Protein AF-A0A2N5TRB7-F1 (afdb_monomer_lite)

Structure (mmCIF, N/CA/C/O backbone):
data_AF-A0A2N5TRB7-F1
#
_entry.id   AF-A0A2N5TRB7-F1
#
loop_
_atom_site.group_PDB
_atom_site.id
_atom_site.type_symbol
_atom_site.label_atom_id
_atom_site.label_alt_id
_atom_site.label_comp_id
_atom_site.label_asym_id
_atom_site.label_entity_id
_atom_site.label_seq_id
_atom_site.pdbx_PDB_ins_code
_atom_site.Cartn_x
_atom_site.Cartn_y
_atom_site.Cartn_z
_atom_site.occupancy
_atom_site.B_iso_or_equiv
_atom_site.auth_seq_id
_atom_site.auth_comp_id
_atom_site.auth_asym_id
_atom_site.auth_atom_id
_atom_site.pdbx_PDB_model_num
ATOM 1 N N . MET A 1 1 ? 2.521 -4.610 -19.467 1.00 43.41 1 MET A N 1
ATOM 2 C CA . MET A 1 1 ? 3.123 -4.171 -18.182 1.00 43.41 1 MET A CA 1
ATOM 3 C C . MET A 1 1 ? 3.204 -2.639 -18.032 1.00 43.41 1 MET A C 1
ATOM 5 O O . MET A 1 1 ? 4.022 -2.160 -17.263 1.00 43.41 1 MET A O 1
ATOM 9 N N . GLY A 1 2 ? 2.377 -1.845 -18.731 1.00 50.47 2 GLY A N 1
ATOM 10 C CA . GLY A 1 2 ? 2.587 -0.385 -18.857 1.00 50.47 2 GLY A CA 1
ATOM 11 C C . GLY A 1 2 ? 1.634 0.517 -18.063 1.00 50.47 2 GLY A C 1
ATOM 12 O O . GLY A 1 2 ? 1.579 1.713 -18.307 1.00 50.47 2 GLY A O 1
ATOM 13 N N . CYS A 1 3 ? 0.833 -0.044 -17.167 1.00 61.22 3 CYS A N 1
ATOM 14 C CA . CYS A 1 3 ? -0.303 0.634 -16.542 1.00 61.22 3 CYS A CA 1
ATOM 15 C C . CYS A 1 3 ? 0.040 1.326 -15.213 1.00 61.22 3 CYS A C 1
ATOM 17 O O . CYS A 1 3 ? -0.405 2.445 -14.967 1.00 61.22 3 CYS A O 1
ATOM 19 N N . GLN A 1 4 ? 0.839 0.692 -14.352 1.00 71.25 4 GLN A N 1
ATOM 20 C CA . GLN A 1 4 ? 1.301 1.291 -13.104 1.00 71.25 4 GLN A CA 1
ATOM 21 C C . GLN A 1 4 ? 2.491 2.218 -13.396 1.00 71.25 4 GLN A C 1
ATOM 23 O O . GLN A 1 4 ? 3.416 1.836 -14.111 1.00 71.25 4 GLN A O 1
ATOM 28 N N . LYS A 1 5 ? 2.498 3.428 -12.826 1.00 83.56 5 LYS A N 1
ATOM 29 C CA . LYS A 1 5 ? 3.556 4.430 -13.037 1.00 83.56 5 LYS A CA 1
ATOM 30 C C . LYS A 1 5 ? 4.842 4.065 -12.275 1.00 83.56 5 LYS A C 1
ATOM 32 O O . LYS A 1 5 ? 5.150 4.669 -11.251 1.00 83.56 5 LYS A O 1
ATOM 37 N N . VAL A 1 6 ? 5.572 3.064 -12.765 1.00 90.12 6 VAL A N 1
ATOM 38 C CA . VAL A 1 6 ? 6.869 2.608 -12.237 1.00 90.12 6 VAL A CA 1
ATOM 39 C C . VAL A 1 6 ? 7.938 2.659 -13.326 1.00 90.12 6 VAL A C 1
ATOM 41 O O . VAL A 1 6 ? 7.636 2.507 -14.508 1.00 90.12 6 VAL A O 1
ATOM 44 N N . ASN A 1 7 ? 9.194 2.886 -12.942 1.00 93.81 7 ASN A N 1
ATOM 45 C CA . ASN A 1 7 ? 10.318 2.780 -13.874 1.00 93.81 7 ASN A CA 1
ATOM 46 C C . ASN A 1 7 ? 10.763 1.319 -14.050 1.00 93.81 7 ASN A C 1
ATOM 48 O O . ASN A 1 7 ? 10.315 0.417 -13.343 1.00 93.81 7 ASN A O 1
ATOM 52 N N . GLU A 1 8 ? 11.663 1.078 -14.997 1.00 94.56 8 GLU A N 1
ATOM 53 C CA . GLU A 1 8 ? 12.113 -0.269 -15.349 1.00 94.56 8 GLU A CA 1
ATOM 54 C C . GLU A 1 8 ? 12.753 -1.042 -14.163 1.00 94.56 8 GLU A C 1
ATOM 56 O O . GLU A 1 8 ? 12.335 -2.179 -13.923 1.00 94.56 8 GLU A O 1
ATOM 61 N N . PRO A 1 9 ? 13.682 -0.478 -13.353 1.00 95.31 9 PRO A N 1
ATOM 62 C CA . PRO A 1 9 ? 14.179 -1.151 -12.148 1.00 95.31 9 PRO A CA 1
ATOM 63 C C . PRO A 1 9 ? 13.086 -1.526 -11.138 1.00 95.31 9 PRO A C 1
ATOM 65 O O . PRO A 1 9 ? 13.097 -2.636 -10.605 1.00 95.31 9 PRO A O 1
ATOM 68 N N . GLN A 1 10 ? 12.134 -0.624 -10.887 1.00 95.81 10 GLN A N 1
ATOM 69 C CA . GLN A 1 10 ? 11.007 -0.876 -9.987 1.00 95.81 10 GLN A CA 1
ATOM 70 C C . GLN A 1 10 ? 10.101 -1.984 -10.538 1.00 95.81 10 GLN A C 1
ATOM 72 O O . GLN A 1 10 ? 9.717 -2.885 -9.796 1.00 95.81 10 GLN A O 1
ATOM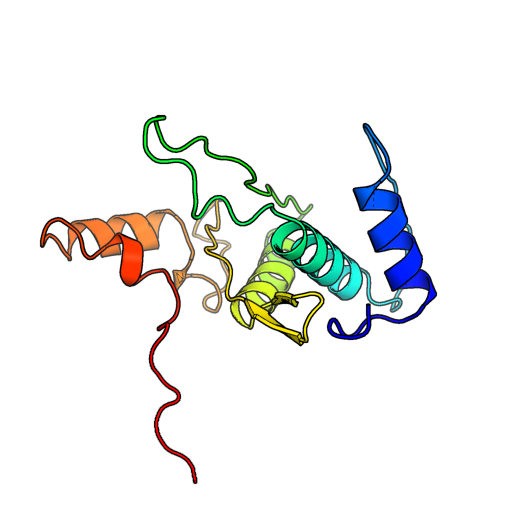 77 N N . GLY A 1 11 ? 9.812 -1.957 -11.843 1.00 94.25 11 GLY A N 1
ATOM 78 C CA . GLY A 1 11 ? 9.039 -2.989 -12.529 1.00 94.25 11 GLY A CA 1
ATOM 79 C C . GLY A 1 11 ? 9.687 -4.368 -12.413 1.00 94.25 11 GLY A C 1
ATOM 80 O O . GLY A 1 11 ? 9.023 -5.319 -12.007 1.00 94.25 11 GLY A O 1
ATOM 81 N N . ARG A 1 12 ? 10.997 -4.476 -12.670 1.00 95.31 12 ARG A N 1
ATOM 82 C CA . ARG A 1 12 ? 11.743 -5.732 -12.474 1.00 95.31 12 ARG A CA 1
ATOM 83 C C . ARG A 1 12 ? 11.677 -6.234 -11.035 1.00 95.31 12 ARG A C 1
ATOM 85 O O . ARG A 1 12 ? 11.456 -7.424 -10.826 1.00 95.31 12 ARG A O 1
ATOM 92 N N . ALA A 1 13 ? 11.848 -5.344 -10.058 1.00 96.38 13 ALA A N 1
ATOM 93 C CA . ALA A 1 13 ? 11.762 -5.703 -8.645 1.00 96.38 13 ALA A CA 1
ATOM 94 C C . ALA A 1 13 ? 10.374 -6.255 -8.280 1.00 96.38 13 ALA A C 1
ATOM 96 O O . ALA A 1 13 ? 10.285 -7.254 -7.572 1.00 96.38 13 ALA A O 1
ATOM 97 N N . ILE A 1 14 ? 9.304 -5.652 -8.810 1.00 94.56 14 ILE A N 1
ATOM 98 C CA . ILE A 1 14 ? 7.923 -6.106 -8.600 1.00 94.56 14 ILE A CA 1
ATOM 99 C C . ILE A 1 14 ? 7.700 -7.503 -9.186 1.00 94.56 14 ILE A C 1
ATOM 101 O O . ILE A 1 14 ? 7.234 -8.385 -8.470 1.00 94.56 14 ILE A O 1
ATOM 105 N N . ILE A 1 15 ? 8.054 -7.727 -10.459 1.00 93.31 15 ILE A N 1
ATOM 106 C CA . ILE A 1 15 ? 7.887 -9.045 -11.102 1.00 93.31 15 ILE A CA 1
ATOM 107 C C . ILE A 1 15 ? 8.663 -10.113 -10.331 1.00 93.31 15 ILE A C 1
ATOM 109 O O . ILE A 1 15 ? 8.123 -11.173 -10.028 1.00 93.31 15 ILE A O 1
ATOM 113 N N . SER A 1 16 ? 9.925 -9.818 -10.006 1.00 95.50 16 SER A N 1
ATOM 114 C CA . SER A 1 16 ? 10.798 -10.746 -9.290 1.00 95.50 16 SER A CA 1
ATOM 115 C C . SER A 1 16 ? 10.211 -11.115 -7.927 1.00 95.50 16 SER A C 1
ATOM 117 O O . SER A 1 16 ? 10.130 -12.295 -7.594 1.00 95.50 16 SER A O 1
ATOM 119 N N . ALA A 1 17 ? 9.705 -10.131 -7.174 1.00 95.81 17 ALA A N 1
ATOM 120 C CA . ALA A 1 17 ? 9.101 -10.372 -5.868 1.00 95.81 17 ALA A CA 1
ATOM 121 C C . ALA A 1 17 ? 7.820 -11.218 -5.944 1.00 95.81 17 ALA A C 1
ATOM 123 O O . ALA A 1 17 ? 7.605 -12.058 -5.077 1.00 95.81 17 ALA A O 1
ATOM 124 N N . LEU A 1 18 ? 6.990 -11.039 -6.979 1.00 91.75 18 LEU A N 1
ATOM 125 C CA . LEU A 1 18 ? 5.788 -11.860 -7.184 1.00 91.75 18 LEU A CA 1
ATOM 126 C C . LEU A 1 18 ? 6.109 -13.305 -7.590 1.00 91.75 18 LEU A C 1
ATOM 128 O O . LEU A 1 18 ? 5.342 -14.207 -7.265 1.00 91.75 18 LEU A O 1
ATOM 132 N N . GLY A 1 19 ? 7.215 -13.522 -8.306 1.00 91.25 19 GLY A N 1
ATOM 133 C CA . GLY A 1 19 ? 7.653 -14.850 -8.746 1.00 91.25 19 GLY A CA 1
ATOM 134 C C . GLY A 1 19 ? 8.539 -15.596 -7.746 1.00 91.25 19 GLY A C 1
ATOM 135 O O . GLY A 1 19 ? 8.797 -16.782 -7.937 1.00 91.25 19 GLY A O 1
ATOM 136 N N . THR A 1 20 ? 9.024 -14.927 -6.697 1.00 93.62 20 THR A N 1
ATOM 137 C CA . THR A 1 20 ? 9.950 -15.522 -5.727 1.00 93.62 20 THR A CA 1
ATOM 138 C C . THR A 1 20 ? 9.178 -16.182 -4.585 1.00 93.62 20 THR A C 1
ATOM 140 O O . THR A 1 20 ? 8.501 -15.483 -3.828 1.00 93.62 20 THR A O 1
ATOM 143 N N . PRO A 1 21 ? 9.287 -17.510 -4.397 1.00 90.62 21 PRO A N 1
ATOM 144 C CA . PRO A 1 21 ? 8.727 -18.155 -3.220 1.00 90.62 21 PRO A CA 1
ATOM 145 C C . PRO A 1 21 ? 9.503 -17.745 -1.961 1.00 90.62 21 PRO A C 1
ATOM 147 O O . PRO A 1 21 ? 10.726 -17.613 -1.974 1.00 90.62 21 PRO A O 1
ATOM 150 N N . GLY A 1 22 ? 8.798 -17.580 -0.843 1.00 94.56 22 GLY A N 1
ATOM 151 C CA . GLY A 1 22 ? 9.411 -17.189 0.426 1.00 94.56 22 GLY A CA 1
ATOM 152 C C . GLY A 1 22 ? 9.663 -15.683 0.519 1.00 94.56 22 GLY A C 1
ATOM 153 O O . GLY A 1 22 ? 8.730 -14.891 0.404 1.00 94.56 22 GLY A O 1
ATOM 154 N N . PHE A 1 23 ? 10.908 -15.285 0.798 1.00 95.94 23 PHE A N 1
ATOM 155 C CA . PHE A 1 23 ? 11.256 -13.896 1.107 1.00 95.94 23 PHE A CA 1
ATOM 156 C C . PHE A 1 23 ? 11.944 -13.196 -0.064 1.00 95.94 23 PHE A C 1
ATOM 158 O O . PHE A 1 23 ? 12.881 -13.720 -0.658 1.00 95.94 23 PHE A O 1
ATOM 165 N N . SER A 1 24 ? 11.515 -11.963 -0.332 1.00 97.12 24 SER A N 1
ATOM 166 C CA . SER A 1 24 ? 12.147 -11.045 -1.281 1.00 97.12 24 SER A CA 1
ATOM 167 C C . SER A 1 24 ? 12.561 -9.760 -0.578 1.00 97.12 24 SER A C 1
ATOM 169 O O . SER A 1 24 ? 11.810 -9.222 0.235 1.00 97.12 24 SER A O 1
ATOM 171 N N . LEU A 1 25 ? 13.739 -9.239 -0.923 1.00 97.19 25 LEU A N 1
ATOM 172 C CA . LEU A 1 25 ? 14.238 -7.959 -0.430 1.00 97.19 25 LEU A CA 1
ATOM 173 C C . LEU A 1 25 ? 14.326 -6.971 -1.592 1.00 97.19 25 LEU A C 1
ATOM 175 O O . LEU A 1 25 ? 15.071 -7.183 -2.546 1.00 97.19 25 LEU A O 1
ATOM 179 N N . ILE A 1 26 ? 13.575 -5.874 -1.501 1.00 95.88 26 ILE A N 1
ATOM 180 C CA . ILE A 1 26 ? 13.651 -4.763 -2.453 1.00 95.88 26 ILE A CA 1
ATOM 181 C C . ILE A 1 26 ? 14.338 -3.593 -1.753 1.00 95.88 26 ILE A C 1
ATOM 183 O O . ILE A 1 26 ? 13.794 -3.008 -0.816 1.00 95.88 26 ILE A O 1
ATOM 187 N N . GLN A 1 27 ? 15.529 -3.230 -2.224 1.00 95.75 27 GLN A N 1
ATOM 188 C CA . GLN A 1 27 ? 16.293 -2.103 -1.698 1.00 95.75 27 GLN A CA 1
ATOM 189 C C . GLN A 1 27 ? 16.124 -0.870 -2.591 1.00 95.75 27 GLN A C 1
ATOM 191 O O . GLN A 1 27 ? 16.171 -0.956 -3.815 1.00 95.75 27 GLN A O 1
ATOM 196 N N . GLY A 1 28 ? 15.961 0.301 -1.973 1.00 93.38 28 GLY A N 1
ATOM 197 C CA . GLY A 1 28 ? 15.884 1.574 -2.684 1.00 93.38 28 GLY A CA 1
ATOM 198 C C . GLY A 1 28 ? 16.579 2.697 -1.910 1.00 93.38 28 GLY A C 1
ATOM 199 O O . GLY A 1 28 ? 16.157 2.973 -0.778 1.00 93.38 28 GLY A O 1
ATOM 200 N N . PRO A 1 29 ? 17.602 3.364 -2.482 1.00 94.44 29 PRO A N 1
ATOM 201 C CA . PRO A 1 29 ? 18.193 4.579 -1.918 1.00 94.44 29 PRO A CA 1
ATOM 202 C C . PRO A 1 29 ? 17.158 5.680 -1.580 1.00 94.44 29 PRO A C 1
ATOM 204 O O . PRO A 1 29 ? 15.968 5.580 -1.919 1.00 94.44 29 PRO A O 1
ATOM 207 N N . PRO A 1 30 ? 17.555 6.746 -0.865 1.00 94.19 30 PRO A N 1
ATOM 208 C CA . PRO A 1 30 ? 16.688 7.904 -0.651 1.00 94.19 30 PRO A CA 1
ATOM 209 C C . PRO A 1 30 ? 16.167 8.458 -1.988 1.00 94.19 30 PRO A C 1
ATOM 211 O O . PRO A 1 30 ? 16.910 8.552 -2.958 1.00 94.19 30 PRO A O 1
ATOM 214 N N . GLY A 1 31 ? 14.869 8.769 -2.061 1.00 92.25 31 GLY A N 1
ATOM 215 C CA . GLY A 1 31 ? 14.247 9.332 -3.268 1.00 92.25 31 GLY A CA 1
ATOM 216 C C . GLY A 1 31 ? 13.903 8.346 -4.397 1.00 92.25 31 GLY A C 1
ATOM 217 O O . GLY A 1 31 ? 13.250 8.749 -5.352 1.00 92.25 31 GLY A O 1
ATOM 218 N N . THR A 1 32 ? 14.226 7.048 -4.306 1.00 92.56 32 THR A N 1
ATOM 219 C CA . THR A 1 32 ? 13.998 6.092 -5.421 1.00 92.56 32 THR A CA 1
ATOM 220 C C . THR A 1 32 ? 12.577 5.521 -5.514 1.00 92.56 32 THR A C 1
ATOM 222 O O . THR A 1 32 ? 12.362 4.461 -6.105 1.00 92.56 32 THR A O 1
ATOM 225 N N . GLY A 1 33 ? 11.595 6.187 -4.903 1.00 93.00 33 GLY A N 1
ATOM 226 C CA . GLY A 1 33 ? 10.184 5.816 -5.031 1.00 93.00 33 GLY A CA 1
ATOM 227 C C . GLY A 1 33 ? 9.791 4.491 -4.372 1.00 93.00 33 GLY A C 1
ATOM 228 O O . GLY A 1 33 ? 8.897 3.826 -4.879 1.00 93.00 33 GLY A O 1
ATOM 229 N N . LYS A 1 34 ? 10.417 4.109 -3.246 1.00 94.25 34 LYS A N 1
ATOM 230 C CA . LYS A 1 34 ? 10.107 2.867 -2.502 1.00 94.25 34 LYS A CA 1
ATOM 231 C C . LYS A 1 34 ? 8.609 2.651 -2.286 1.00 94.25 34 LYS A C 1
ATOM 233 O O . LYS A 1 34 ? 8.109 1.576 -2.599 1.00 94.25 34 LYS A O 1
ATOM 238 N N . THR A 1 35 ? 7.885 3.664 -1.807 1.00 93.94 35 THR A N 1
ATOM 239 C CA . THR A 1 35 ? 6.440 3.511 -1.617 1.00 93.94 35 THR A CA 1
ATOM 240 C C . THR A 1 35 ? 5.701 3.322 -2.942 1.00 93.94 35 THR A C 1
ATOM 242 O O . THR A 1 35 ? 4.789 2.508 -3.019 1.00 93.94 35 THR A O 1
ATOM 245 N N . GLY A 1 36 ? 6.118 4.011 -4.008 1.00 93.75 36 GLY A N 1
ATOM 246 C CA . GLY A 1 36 ? 5.578 3.787 -5.353 1.00 93.75 36 GLY A CA 1
ATOM 247 C C . GLY A 1 36 ? 5.762 2.338 -5.812 1.00 93.75 36 GLY A C 1
ATOM 248 O O . GLY A 1 36 ? 4.830 1.741 -6.346 1.00 93.75 36 GLY A O 1
ATOM 249 N N . THR A 1 37 ? 6.917 1.737 -5.513 1.00 95.44 37 THR A N 1
ATOM 250 C CA . THR A 1 37 ? 7.174 0.312 -5.761 1.00 95.44 37 THR A CA 1
ATOM 251 C C . THR A 1 37 ? 6.257 -0.592 -4.937 1.00 95.44 37 THR A C 1
ATOM 253 O O . THR A 1 37 ? 5.726 -1.551 -5.484 1.00 95.44 37 THR A O 1
ATOM 256 N N . VAL A 1 38 ? 6.024 -0.291 -3.651 1.00 95.56 38 VAL A N 1
ATOM 257 C CA . VAL A 1 38 ? 5.097 -1.060 -2.792 1.00 95.56 38 VAL A CA 1
ATOM 258 C C . VAL A 1 38 ? 3.667 -1.003 -3.333 1.00 95.56 38 VAL A C 1
ATOM 260 O O . VAL A 1 38 ? 3.024 -2.040 -3.474 1.00 95.56 38 VAL A O 1
ATOM 263 N N . VAL A 1 39 ? 3.180 0.185 -3.700 1.00 94.88 39 VAL A N 1
ATOM 264 C CA . VAL A 1 39 ? 1.850 0.358 -4.308 1.00 94.88 39 VAL A CA 1
ATOM 265 C C . VAL A 1 39 ? 1.759 -0.405 -5.633 1.00 94.88 39 VAL A C 1
ATOM 267 O O . VAL A 1 39 ? 0.759 -1.072 -5.892 1.00 94.88 39 VAL A O 1
ATOM 270 N N . GLY A 1 40 ? 2.814 -0.370 -6.453 1.00 93.19 40 GLY A N 1
ATOM 271 C CA . GLY A 1 40 ? 2.869 -1.133 -7.697 1.00 93.19 40 GLY A CA 1
ATOM 272 C C . GLY A 1 40 ? 2.909 -2.647 -7.499 1.00 93.19 40 GLY A C 1
ATOM 273 O O . GLY A 1 40 ? 2.259 -3.366 -8.252 1.00 93.19 40 GLY A O 1
ATOM 274 N N . LEU A 1 41 ? 3.600 -3.132 -6.465 1.00 94.12 41 LEU A N 1
ATOM 275 C CA . LEU A 1 41 ? 3.616 -4.546 -6.091 1.00 94.12 41 LEU A CA 1
ATOM 276 C C . LEU A 1 41 ? 2.222 -5.027 -5.681 1.00 94.12 41 LEU A C 1
ATOM 278 O O . LEU A 1 41 ? 1.762 -6.064 -6.153 1.00 94.12 41 LEU A O 1
ATOM 282 N N . ILE A 1 42 ? 1.531 -4.246 -4.849 1.00 93.50 42 ILE A N 1
ATOM 283 C CA . ILE A 1 42 ? 0.154 -4.528 -4.426 1.00 93.50 42 ILE A CA 1
ATOM 284 C C . ILE A 1 42 ? -0.788 -4.535 -5.631 1.00 93.50 42 ILE A C 1
ATOM 286 O O . ILE A 1 42 ? -1.575 -5.469 -5.783 1.00 93.50 42 ILE A O 1
ATOM 290 N N . GLY A 1 43 ? -0.679 -3.537 -6.512 1.00 91.38 43 GLY A N 1
ATOM 291 C CA . GLY A 1 43 ? -1.469 -3.463 -7.740 1.00 91.38 43 GLY A CA 1
ATOM 292 C C . GLY A 1 43 ? -1.267 -4.675 -8.643 1.00 91.38 43 GLY A C 1
ATOM 293 O O . GLY A 1 43 ? -2.236 -5.311 -9.053 1.00 91.38 43 GLY A O 1
ATOM 294 N N . ALA A 1 44 ? -0.012 -5.055 -8.878 1.00 90.12 44 ALA A N 1
ATOM 295 C CA . ALA A 1 44 ? 0.330 -6.227 -9.672 1.00 90.12 44 ALA A CA 1
ATOM 296 C C . ALA A 1 44 ? -0.169 -7.533 -9.029 1.00 90.12 44 ALA A C 1
ATOM 298 O O . ALA A 1 44 ? -0.688 -8.393 -9.740 1.00 90.12 44 ALA A O 1
ATOM 299 N N . PHE A 1 45 ? -0.094 -7.669 -7.700 1.00 90.06 45 PHE A N 1
ATOM 300 C CA . PHE A 1 45 ? -0.651 -8.826 -6.998 1.00 90.06 45 PHE A CA 1
ATOM 301 C C . PHE A 1 45 ? -2.170 -8.915 -7.170 1.00 90.06 45 PHE A C 1
ATOM 303 O O . PHE A 1 45 ? -2.695 -9.989 -7.451 1.00 90.06 45 PHE A O 1
ATOM 310 N N . ILE A 1 46 ? -2.888 -7.798 -7.005 1.00 87.56 46 ILE A N 1
ATOM 311 C CA . ILE A 1 46 ? -4.350 -7.756 -7.154 1.00 87.56 46 ILE A CA 1
ATOM 312 C C . ILE A 1 46 ? -4.748 -8.100 -8.593 1.00 87.56 46 ILE A C 1
ATOM 314 O O . ILE A 1 46 ? -5.632 -8.928 -8.791 1.00 87.56 46 ILE A O 1
ATOM 318 N N . ALA A 1 47 ? -4.056 -7.529 -9.580 1.00 83.44 47 ALA A N 1
ATOM 319 C CA . ALA A 1 47 ? -4.307 -7.774 -10.998 1.00 83.44 47 ALA A CA 1
ATOM 320 C C . ALA A 1 47 ? -3.971 -9.204 -11.451 1.00 83.44 47 ALA A C 1
ATOM 322 O O . ALA A 1 47 ? -4.499 -9.665 -12.456 1.00 83.44 47 ALA A O 1
ATOM 323 N N . SER A 1 48 ? -3.089 -9.902 -10.730 1.00 81.12 48 SER A N 1
ATOM 324 C CA . SER A 1 48 ? -2.692 -11.281 -11.048 1.00 81.12 48 SER A CA 1
ATOM 325 C C . SER A 1 48 ? -3.617 -12.330 -10.427 1.00 81.12 48 SER A C 1
ATOM 327 O O . SER A 1 48 ? -3.376 -13.527 -10.584 1.00 81.12 48 SER A O 1
ATOM 329 N N . ARG A 1 49 ? -4.664 -11.916 -9.701 1.00 76.00 49 ARG A N 1
ATOM 330 C CA . ARG A 1 49 ? -5.630 -12.863 -9.144 1.00 76.00 49 ARG A CA 1
ATOM 331 C C . ARG A 1 49 ? -6.440 -13.488 -10.278 1.00 76.00 49 ARG A C 1
ATOM 333 O O . ARG A 1 49 ? -6.959 -12.749 -11.114 1.00 76.00 49 ARG A O 1
ATOM 340 N N . PRO A 1 50 ? -6.592 -14.821 -10.308 1.00 62.41 50 PRO A N 1
ATOM 341 C CA . PRO A 1 50 ? -7.531 -15.436 -11.230 1.00 62.41 50 PRO A CA 1
ATOM 342 C C . PRO A 1 50 ? -8.930 -14.908 -10.909 1.00 62.41 50 PRO A C 1
ATOM 344 O O . PRO A 1 50 ? -9.364 -14.953 -9.755 1.00 62.41 50 PRO A O 1
ATOM 347 N N . ASN A 1 51 ? -9.619 -14.382 -11.921 1.00 57.94 51 ASN A N 1
ATOM 348 C CA . ASN A 1 51 ? -10.995 -13.936 -11.773 1.00 57.94 51 ASN A CA 1
ATOM 349 C C . ASN A 1 51 ? -11.863 -15.193 -11.594 1.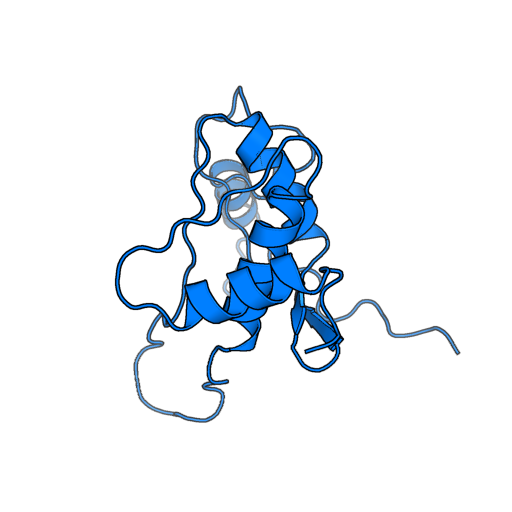00 57.94 51 ASN A C 1
ATOM 351 O O . ASN A 1 51 ? -12.199 -15.873 -12.560 1.00 57.94 51 ASN A O 1
ATOM 355 N N . LEU A 1 52 ? -12.143 -15.572 -10.345 1.00 53.25 52 LEU A N 1
ATOM 356 C CA . LEU A 1 52 ? -12.936 -16.753 -9.982 1.00 53.25 52 LEU A CA 1
ATOM 357 C C . LEU A 1 52 ? -14.443 -16.521 -10.206 1.00 53.25 52 LEU A C 1
ATOM 359 O O . LEU A 1 52 ? -15.274 -17.024 -9.455 1.00 53.25 52 LEU A O 1
ATOM 363 N N . GLU A 1 53 ? -14.826 -15.797 -11.256 1.00 48.91 53 GLU A N 1
ATOM 364 C CA . GLU A 1 53 ? -16.231 -15.540 -11.607 1.00 48.91 53 GLU A CA 1
ATOM 365 C C . GLU A 1 53 ? -16.930 -16.756 -12.258 1.00 48.91 53 GLU A C 1
ATOM 367 O O . GLU A 1 53 ? -17.954 -16.608 -12.914 1.00 48.91 53 GLU A O 1
ATOM 372 N N . GLY A 1 54 ? -16.415 -17.980 -12.073 1.00 46.47 54 GLY A N 1
ATOM 373 C CA . GLY A 1 54 ? -16.885 -19.167 -12.804 1.00 46.47 54 GLY A CA 1
ATOM 374 C C . GLY A 1 54 ? -17.077 -20.467 -12.017 1.00 46.47 54 GLY A C 1
ATOM 375 O O . GLY A 1 54 ? -17.425 -21.472 -12.630 1.00 46.47 54 GLY A O 1
ATOM 376 N N . CYS A 1 55 ? -16.877 -20.513 -10.695 1.00 43.03 55 CYS A N 1
ATOM 377 C CA . CYS A 1 55 ? -17.005 -21.767 -9.933 1.00 43.03 55 CYS A CA 1
ATOM 378 C C . CYS A 1 55 ? -18.199 -21.733 -8.970 1.00 43.03 55 CYS A C 1
ATOM 380 O O . CYS A 1 55 ? -18.065 -21.452 -7.781 1.00 43.03 55 CYS A O 1
ATOM 382 N N . THR A 1 56 ? -19.383 -22.053 -9.489 1.00 45.91 56 THR A N 1
ATOM 383 C CA . THR A 1 56 ? -20.593 -22.319 -8.702 1.00 45.91 56 THR A CA 1
ATOM 384 C C . THR A 1 56 ? -20.416 -23.599 -7.874 1.00 45.91 56 THR A C 1
ATOM 386 O O . THR A 1 56 ? -20.419 -24.690 -8.440 1.00 45.91 56 THR A O 1
ATOM 389 N N . GLY A 1 57 ? -20.279 -23.492 -6.545 1.00 44.56 57 GLY A N 1
ATOM 390 C CA . GLY A 1 57 ? -20.518 -24.632 -5.640 1.00 44.56 57 GLY A CA 1
ATOM 391 C C . GLY A 1 57 ? -19.620 -24.779 -4.406 1.00 44.56 57 GLY A C 1
ATOM 392 O O . GLY A 1 57 ? -19.924 -25.612 -3.558 1.00 44.56 57 GLY A O 1
ATOM 393 N N . GLY A 1 58 ? -18.542 -24.001 -4.264 1.00 46.53 58 GLY A N 1
ATOM 394 C CA . GLY A 1 58 ? -17.696 -24.016 -3.059 1.00 46.53 58 GLY A CA 1
ATOM 395 C C . GLY A 1 58 ? -17.950 -22.812 -2.141 1.00 46.53 58 GLY A C 1
ATOM 396 O O . GLY A 1 58 ? -18.335 -21.754 -2.644 1.00 46.53 58 GLY A O 1
ATOM 397 N N . PRO A 1 59 ? -17.715 -22.916 -0.814 1.00 45.34 59 PRO A N 1
ATOM 398 C CA . PRO A 1 59 ? -17.664 -21.732 0.042 1.00 45.34 59 PRO A CA 1
ATOM 399 C C . PRO A 1 59 ? -16.624 -20.751 -0.527 1.00 45.34 59 PRO A C 1
ATOM 401 O O . PRO A 1 59 ? -15.600 -21.210 -1.041 1.00 45.34 59 PRO A O 1
ATOM 404 N N . PRO A 1 60 ? -16.860 -19.426 -0.471 1.00 47.22 60 PRO A N 1
ATOM 405 C CA . PRO A 1 60 ? -15.945 -18.437 -1.026 1.00 47.22 60 PRO A CA 1
ATOM 406 C C . PRO A 1 60 ? -14.571 -18.598 -0.372 1.00 47.22 60 PRO A C 1
ATOM 408 O O . PRO A 1 60 ? -14.348 -18.189 0.767 1.00 47.22 60 PRO A O 1
ATOM 411 N N . SER A 1 61 ? -13.646 -19.239 -1.085 1.00 45.12 61 SER A N 1
ATOM 412 C CA . SER A 1 61 ? -12.261 -19.339 -0.653 1.00 45.12 61 SER A CA 1
ATOM 413 C C . SER A 1 61 ? -11.711 -17.920 -0.655 1.00 45.12 61 SER A C 1
ATOM 415 O O . SER A 1 61 ? -11.728 -17.250 -1.687 1.00 45.12 61 SER A O 1
ATOM 417 N N . ILE A 1 62 ? -11.289 -17.418 0.509 1.00 47.38 62 ILE A N 1
ATOM 418 C CA . ILE A 1 62 ? -10.664 -16.098 0.644 1.00 47.38 62 ILE A CA 1
ATOM 419 C C . ILE A 1 62 ? -9.279 -16.170 -0.015 1.00 47.38 62 ILE A C 1
ATOM 421 O O . ILE A 1 62 ? -8.247 -16.200 0.652 1.00 47.38 62 ILE A O 1
ATOM 425 N N . THR A 1 63 ? -9.225 -16.258 -1.341 1.00 56.25 63 THR A N 1
ATOM 426 C CA . THR A 1 63 ? -7.967 -16.321 -2.076 1.00 56.25 63 THR A CA 1
ATOM 427 C C . THR A 1 63 ? -7.468 -14.905 -2.310 1.00 56.25 63 THR A C 1
ATOM 429 O O . THR A 1 63 ? -7.978 -14.161 -3.147 1.00 56.25 63 THR A O 1
ATOM 432 N N . GLY A 1 64 ? -6.453 -14.538 -1.530 1.00 71.31 64 GLY A N 1
ATOM 433 C CA . GLY A 1 64 ? -5.682 -13.312 -1.687 1.00 71.31 64 GLY A CA 1
ATOM 434 C C . GLY A 1 64 ? -6.180 -12.180 -0.796 1.00 71.31 64 GLY A C 1
ATOM 435 O O . GLY A 1 64 ? -6.944 -11.322 -1.218 1.00 71.31 64 GLY A O 1
ATOM 436 N N . LYS A 1 65 ? -5.696 -12.098 0.438 1.00 86.62 65 LYS A N 1
ATOM 437 C CA . LYS A 1 65 ? -5.619 -10.823 1.166 1.00 86.62 65 LYS A CA 1
ATOM 438 C C . LYS A 1 65 ? -4.146 -10.448 1.263 1.00 86.62 65 LYS A C 1
ATOM 440 O O . LYS A 1 65 ? -3.298 -11.332 1.336 1.00 86.62 65 LYS A O 1
ATOM 445 N N . ILE A 1 66 ? -3.850 -9.154 1.227 1.00 92.81 66 ILE A N 1
ATOM 446 C CA . ILE A 1 66 ? -2.497 -8.642 1.457 1.00 92.81 66 ILE A CA 1
ATOM 447 C C . ILE A 1 66 ? -2.505 -7.993 2.834 1.00 92.81 66 ILE A C 1
ATOM 449 O O . ILE A 1 66 ? -3.348 -7.139 3.098 1.00 92.81 66 ILE A O 1
ATOM 453 N N . SER A 1 67 ? -1.570 -8.392 3.690 1.00 94.56 67 SER A N 1
ATOM 454 C CA . SER A 1 67 ? -1.256 -7.655 4.911 1.00 94.56 67 SER A CA 1
ATOM 455 C C . SER A 1 67 ? -0.078 -6.736 4.622 1.00 94.56 67 SER A C 1
ATOM 457 O O . SER A 1 67 ? 0.972 -7.208 4.189 1.00 94.56 67 SER A O 1
ATOM 459 N N . LEU A 1 68 ? -0.246 -5.437 4.857 1.00 95.50 68 LEU A N 1
ATOM 460 C CA . LEU A 1 68 ? 0.838 -4.466 4.783 1.00 95.50 68 LEU A CA 1
ATOM 461 C C . LEU A 1 68 ? 1.231 -4.047 6.193 1.00 95.50 68 LEU A C 1
ATOM 463 O O . LEU A 1 68 ? 0.384 -3.635 6.980 1.00 95.50 68 LEU A O 1
ATOM 467 N N . CYS A 1 69 ? 2.527 -4.106 6.477 1.00 95.88 69 CYS A N 1
ATOM 468 C CA . CYS A 1 69 ? 3.097 -3.630 7.728 1.00 95.88 69 CYS A CA 1
ATOM 469 C C . CYS A 1 69 ? 4.102 -2.515 7.438 1.00 95.88 69 CYS A C 1
ATOM 471 O O . CYS A 1 69 ? 4.777 -2.520 6.407 1.00 95.88 69 CYS A O 1
ATOM 473 N N . ALA A 1 70 ? 4.222 -1.576 8.370 1.00 93.88 70 ALA A N 1
ATOM 474 C CA . ALA A 1 70 ? 5.188 -0.490 8.309 1.00 93.88 70 ALA A CA 1
ATOM 475 C C . ALA A 1 70 ? 5.743 -0.207 9.715 1.00 93.88 70 ALA A C 1
ATOM 477 O O . ALA A 1 70 ? 5.057 -0.472 10.702 1.00 93.88 70 ALA A O 1
ATOM 478 N N . PRO A 1 71 ? 6.964 0.344 9.834 1.00 91.62 71 PRO A N 1
ATOM 479 C CA . PRO A 1 71 ? 7.575 0.632 11.134 1.00 91.62 71 PRO A CA 1
ATOM 480 C C . PRO A 1 71 ? 6.904 1.791 11.892 1.00 91.62 71 PRO A C 1
ATOM 482 O O . PRO A 1 71 ? 7.142 1.956 13.085 1.00 91.62 71 PRO A O 1
ATOM 485 N N . SER A 1 72 ? 6.094 2.619 11.225 1.00 91.00 72 SER A N 1
ATOM 486 C CA . SER A 1 72 ? 5.357 3.720 11.850 1.00 91.00 72 SER A CA 1
ATOM 487 C C . SER A 1 72 ? 3.991 3.922 11.198 1.00 91.00 72 SER A C 1
ATOM 489 O O . SER A 1 72 ? 3.807 3.630 10.014 1.00 91.00 72 SER A O 1
ATOM 491 N N . ASN A 1 73 ? 3.050 4.492 11.955 1.00 91.50 73 ASN A N 1
ATOM 492 C CA . ASN A 1 73 ? 1.712 4.814 11.451 1.00 91.50 73 ASN A CA 1
ATOM 493 C C . ASN A 1 73 ? 1.766 5.782 10.268 1.00 91.50 73 ASN A C 1
ATOM 495 O O . ASN A 1 73 ? 1.122 5.536 9.261 1.00 91.50 73 ASN A O 1
ATOM 499 N N . ALA A 1 74 ? 2.609 6.818 10.329 1.00 91.06 74 ALA A N 1
ATOM 500 C CA . ALA A 1 74 ? 2.751 7.769 9.227 1.00 91.06 74 ALA A CA 1
ATOM 501 C C . ALA A 1 74 ? 3.181 7.093 7.909 1.00 91.06 74 ALA A C 1
ATOM 503 O O . ALA A 1 74 ? 2.735 7.500 6.838 1.00 91.06 74 ALA A O 1
ATOM 504 N N . ALA A 1 75 ? 4.018 6.049 7.977 1.00 92.44 75 ALA A N 1
ATOM 505 C CA . ALA A 1 75 ? 4.405 5.273 6.801 1.00 92.44 75 ALA A CA 1
ATOM 506 C C . ALA A 1 75 ? 3.258 4.384 6.287 1.00 92.44 75 ALA A C 1
ATOM 508 O O . ALA A 1 75 ? 3.056 4.302 5.077 1.00 92.44 75 ALA A O 1
ATOM 509 N N . ALA A 1 76 ? 2.486 3.758 7.182 1.00 93.88 76 ALA A N 1
ATOM 510 C CA . ALA A 1 76 ? 1.289 3.007 6.799 1.00 93.88 76 ALA A CA 1
ATOM 511 C C . ALA A 1 76 ? 0.232 3.919 6.151 1.00 93.88 76 ALA A C 1
ATOM 513 O O . ALA A 1 76 ? -0.291 3.596 5.086 1.00 93.88 76 ALA A O 1
ATOM 514 N N . ASP A 1 77 ? -0.020 5.086 6.746 1.00 93.50 77 ASP A N 1
ATOM 515 C CA . ASP A 1 77 ? -0.986 6.078 6.271 1.00 93.50 77 ASP A CA 1
ATOM 516 C C . ASP A 1 77 ? -0.627 6.589 4.874 1.00 93.50 77 ASP A C 1
ATOM 518 O O . ASP A 1 77 ? -1.503 6.783 4.037 1.00 93.50 77 ASP A O 1
ATOM 522 N N . GLU A 1 78 ? 0.660 6.794 4.592 1.00 94.06 78 GLU A N 1
ATOM 523 C CA . GLU A 1 78 ? 1.123 7.258 3.284 1.00 94.06 78 GLU A CA 1
ATOM 524 C C . GLU A 1 78 ? 0.877 6.225 2.174 1.00 94.06 78 GLU A C 1
ATOM 526 O O . GLU A 1 78 ? 0.440 6.592 1.079 1.00 94.06 78 GLU A O 1
ATOM 531 N N . VAL A 1 79 ? 1.062 4.932 2.467 1.00 95.56 79 VAL A N 1
ATOM 532 C CA . VAL A 1 79 ? 0.691 3.856 1.537 1.00 95.56 79 VAL A CA 1
ATOM 533 C C . VAL A 1 79 ? -0.828 3.763 1.401 1.00 95.56 79 VAL A C 1
ATOM 535 O O . VAL A 1 79 ? -1.339 3.677 0.286 1.00 95.56 79 VAL A O 1
ATOM 538 N N . ALA A 1 80 ? -1.554 3.803 2.519 1.00 95.50 80 ALA A N 1
ATOM 539 C CA . ALA A 1 80 ? -3.004 3.669 2.546 1.00 95.50 80 ALA A CA 1
ATOM 540 C C . ALA A 1 80 ? -3.697 4.776 1.738 1.00 95.50 80 ALA A C 1
ATOM 542 O O . ALA A 1 80 ? -4.569 4.470 0.929 1.00 95.50 80 ALA A O 1
ATOM 543 N N . LYS A 1 81 ? -3.250 6.035 1.857 1.00 94.62 81 LYS A N 1
ATOM 544 C CA . LYS A 1 81 ? -3.733 7.153 1.024 1.00 94.62 81 LYS A CA 1
ATOM 545 C C . LYS A 1 81 ? -3.599 6.853 -0.466 1.00 94.62 81 LYS A C 1
ATOM 547 O O . LYS A 1 81 ? -4.565 7.008 -1.202 1.00 94.62 81 LYS A O 1
ATOM 552 N N . ARG A 1 82 ? -2.436 6.356 -0.902 1.00 94.81 82 ARG A N 1
ATOM 553 C CA . ARG A 1 82 ? -2.227 5.998 -2.314 1.00 94.81 82 ARG A CA 1
ATOM 554 C C . ARG A 1 82 ? -3.084 4.824 -2.760 1.00 94.81 82 ARG A C 1
ATOM 556 O O . ARG A 1 82 ? -3.560 4.814 -3.884 1.00 94.81 82 ARG A O 1
ATOM 563 N N . LEU A 1 83 ? -3.292 3.833 -1.899 1.00 95.00 83 LEU A N 1
ATOM 564 C CA . LEU A 1 83 ? -4.157 2.705 -2.234 1.00 95.00 83 LEU A CA 1
ATOM 565 C C . LEU A 1 83 ? -5.634 3.115 -2.321 1.00 95.00 83 LEU A C 1
ATOM 567 O O . LEU A 1 83 ? -6.358 2.521 -3.115 1.00 95.00 83 LEU A O 1
ATOM 571 N N . LYS A 1 84 ? -6.072 4.136 -1.568 1.00 94.25 84 LYS A N 1
ATOM 572 C CA . LYS A 1 84 ? -7.421 4.716 -1.694 1.00 94.25 84 LYS A CA 1
ATOM 573 C C . LYS A 1 84 ? -7.652 5.380 -3.052 1.00 94.25 84 LYS A C 1
ATOM 575 O O . LYS A 1 84 ? -8.765 5.330 -3.559 1.00 94.25 84 LYS A O 1
ATOM 580 N N . GLU A 1 85 ? -6.613 5.966 -3.649 1.00 92.19 85 GLU A N 1
ATOM 581 C CA . GLU A 1 85 ? -6.665 6.507 -5.020 1.00 92.19 85 GLU A CA 1
ATOM 582 C C . GLU A 1 85 ? -6.782 5.397 -6.083 1.00 92.19 85 GLU A C 1
ATOM 584 O O . GLU A 1 85 ? -7.149 5.666 -7.227 1.00 92.19 85 GLU A O 1
ATOM 589 N N . GLY A 1 86 ? -6.496 4.148 -5.704 1.00 91.44 86 GLY A N 1
ATOM 590 C CA . GLY A 1 86 ? -6.575 2.973 -6.559 1.00 91.44 86 GLY A CA 1
ATOM 591 C C . GLY A 1 86 ? -5.234 2.500 -7.110 1.00 91.44 86 GLY A C 1
ATOM 592 O O . GLY A 1 86 ? -4.191 3.147 -7.016 1.00 91.44 86 GLY A O 1
ATOM 593 N N . VAL A 1 87 ? -5.271 1.320 -7.717 1.00 91.19 87 VAL A N 1
ATOM 594 C CA . VAL A 1 87 ? -4.148 0.683 -8.416 1.00 91.19 87 VAL A CA 1
ATOM 595 C C . VAL A 1 87 ? -4.572 0.322 -9.832 1.00 91.19 87 VAL A C 1
ATOM 597 O O . VAL A 1 87 ? -5.762 0.194 -10.099 1.00 91.19 87 VAL A O 1
ATOM 600 N N . ARG A 1 88 ? -3.629 0.166 -10.765 1.00 86.38 88 ARG A N 1
ATOM 601 C CA . ARG A 1 88 ? -3.976 -0.139 -12.158 1.00 86.38 88 ARG A CA 1
ATOM 602 C C . ARG A 1 88 ? -3.733 -1.607 -12.493 1.00 86.38 88 ARG A C 1
ATOM 604 O O . ARG A 1 88 ? -2.646 -2.127 -12.248 1.00 86.38 88 ARG A O 1
ATOM 611 N N . SER A 1 89 ? -4.732 -2.259 -13.088 1.00 79.56 89 SER A N 1
ATOM 612 C CA . SER A 1 89 ? -4.621 -3.617 -13.636 1.00 79.56 89 SER A CA 1
ATOM 613 C C . SER A 1 89 ? -3.626 -3.659 -14.788 1.00 79.56 89 SER A C 1
ATOM 615 O O . SER A 1 89 ? -3.342 -2.619 -15.380 1.00 79.56 89 SER A O 1
ATOM 617 N N . ALA A 1 90 ? -3.134 -4.843 -15.171 1.00 72.62 90 ALA A N 1
ATOM 618 C CA . ALA A 1 90 ? -2.223 -5.004 -16.313 1.00 72.62 90 ALA A CA 1
ATOM 619 C C . ALA A 1 90 ? -2.771 -4.401 -17.627 1.00 72.62 90 ALA A C 1
ATOM 621 O O . ALA A 1 90 ? -1.984 -4.014 -18.496 1.00 72.62 90 ALA A O 1
ATOM 622 N N . GLN A 1 91 ? -4.099 -4.305 -17.738 1.00 75.25 91 GLN A N 1
ATOM 623 C CA . GLN A 1 91 ? -4.876 -3.773 -18.855 1.00 75.25 91 GLN A CA 1
ATOM 624 C C . GLN A 1 91 ? -5.149 -2.260 -18.737 1.00 75.25 91 GLN A C 1
ATOM 626 O O . GLN A 1 91 ? -5.697 -1.667 -19.658 1.00 75.25 91 GLN A O 1
ATOM 631 N N . GLY A 1 92 ? -4.743 -1.616 -17.638 1.00 79.38 92 GLY A N 1
ATOM 632 C CA . GLY A 1 92 ? -4.894 -0.173 -17.414 1.00 79.38 92 GLY A CA 1
ATOM 633 C C . GLY A 1 92 ? -6.136 0.237 -16.622 1.00 79.38 92 GLY A C 1
ATOM 634 O O . GLY A 1 92 ? -6.262 1.418 -16.285 1.00 79.38 92 GLY A O 1
ATOM 635 N N . GLU A 1 93 ? -7.001 -0.718 -16.283 1.00 85.19 93 GLU A N 1
ATOM 636 C CA . GLU A 1 93 ? -8.215 -0.506 -15.493 1.00 85.19 93 GLU A CA 1
ATOM 637 C C . GLU A 1 93 ? -7.877 -0.043 -14.073 1.00 85.19 93 GLU A C 1
ATOM 639 O O . GLU A 1 93 ? -6.943 -0.555 -13.454 1.00 85.19 93 GLU A O 1
ATOM 644 N N . LEU A 1 94 ? -8.627 0.931 -13.556 1.00 88.75 94 LEU A N 1
ATOM 645 C CA . LEU A 1 94 ? -8.477 1.394 -12.183 1.00 88.75 94 LEU A CA 1
ATOM 646 C C . LEU A 1 94 ? -9.231 0.456 -11.236 1.00 88.75 94 LEU A C 1
ATOM 648 O O . LEU A 1 94 ? -10.452 0.369 -11.282 1.00 88.75 94 LEU A O 1
ATOM 652 N N . ILE A 1 95 ? -8.497 -0.195 -10.343 1.00 89.44 95 ILE A N 1
ATOM 653 C CA . ILE A 1 95 ? -9.034 -1.057 -9.296 1.00 89.44 95 ILE A CA 1
ATOM 654 C C . ILE A 1 95 ? -8.934 -0.304 -7.969 1.00 89.44 95 ILE A C 1
ATOM 656 O O . ILE A 1 95 ? -7.832 0.030 -7.528 1.00 89.44 95 ILE A O 1
ATOM 660 N N . ILE A 1 96 ? -10.069 -0.072 -7.308 1.00 91.44 96 ILE A N 1
ATOM 661 C CA . ILE A 1 96 ? -10.107 0.459 -5.940 1.00 91.44 96 ILE A CA 1
ATOM 662 C C . ILE A 1 96 ? -10.148 -0.725 -4.962 1.00 91.44 96 ILE A C 1
ATOM 664 O O . ILE A 1 96 ? -11.176 -1.400 -4.861 1.00 91.44 96 ILE A O 1
ATOM 668 N N . PRO A 1 97 ? -9.043 -1.043 -4.261 1.00 90.62 97 PRO A N 1
ATOM 669 C CA . PRO A 1 97 ? -9.032 -2.151 -3.320 1.00 90.62 97 PRO A CA 1
ATOM 670 C C . PRO A 1 97 ? -9.894 -1.845 -2.094 1.00 90.62 97 PRO A C 1
ATOM 672 O O . PRO A 1 97 ? -9.953 -0.715 -1.615 1.00 90.62 97 PRO A O 1
ATOM 675 N N . ARG A 1 98 ? -10.492 -2.890 -1.515 1.00 91.94 98 ARG A N 1
ATOM 676 C CA . ARG A 1 98 ? -11.069 -2.804 -0.169 1.00 91.94 98 ARG A CA 1
ATOM 677 C C . ARG A 1 98 ? -9.933 -2.725 0.843 1.00 91.94 98 ARG A C 1
ATOM 679 O O . ARG A 1 98 ? -9.129 -3.655 0.933 1.00 91.94 98 ARG A O 1
ATOM 686 N N . LEU A 1 99 ? -9.880 -1.633 1.594 1.00 94.56 99 LEU A N 1
ATOM 687 C CA . LEU A 1 99 ? -8.846 -1.377 2.589 1.00 94.56 99 LEU A CA 1
ATOM 688 C C . LEU A 1 99 ? -9.439 -1.429 3.992 1.00 94.56 99 LEU A C 1
ATOM 690 O O . LEU A 1 99 ? -10.567 -1.004 4.216 1.00 94.56 99 LEU A O 1
ATOM 694 N N . VAL A 1 100 ? -8.648 -1.954 4.922 1.00 95.69 100 VAL A N 1
ATOM 695 C CA . VAL A 1 100 ? -8.918 -1.897 6.356 1.00 95.69 100 VAL A CA 1
ATOM 696 C C . VAL A 1 100 ? -7.610 -1.508 7.022 1.00 95.69 100 VAL A C 1
ATOM 698 O O . VAL A 1 100 ? -6.601 -2.196 6.862 1.00 95.69 100 VAL A O 1
ATOM 701 N N . TRP A 1 101 ? -7.622 -0.394 7.738 1.00 94.31 101 TRP A N 1
ATOM 702 C CA . TRP A 1 101 ? -6.520 0.049 8.574 1.00 94.31 101 TRP A CA 1
ATOM 703 C C . TRP A 1 101 ? -6.727 -0.502 9.985 1.00 94.31 101 TRP A C 1
ATOM 705 O O . TRP A 1 101 ? -7.819 -0.401 10.546 1.00 94.31 101 TRP A O 1
ATOM 715 N N . ILE A 1 102 ? -5.682 -1.099 10.559 1.00 92.38 102 ILE A N 1
ATOM 716 C CA . ILE A 1 102 ? -5.716 -1.748 11.875 1.00 92.38 102 ILE A CA 1
ATOM 717 C C . ILE A 1 102 ? -4.593 -1.162 12.734 1.00 92.38 102 ILE A C 1
ATOM 719 O O . ILE A 1 102 ? -3.437 -1.143 12.312 1.00 92.38 102 ILE A O 1
ATOM 723 N N . GLY A 1 103 ? -4.922 -0.715 13.947 1.00 86.56 103 GLY A N 1
ATOM 724 C CA . GLY A 1 103 ? -3.969 -0.112 14.879 1.00 86.56 103 GLY A CA 1
ATOM 725 C C . GLY A 1 103 ? -4.659 0.758 15.931 1.00 86.56 103 GLY A C 1
ATOM 726 O O . GLY A 1 103 ? -5.869 0.685 16.102 1.00 86.56 103 GLY A O 1
ATOM 727 N N . ALA A 1 104 ? -3.890 1.592 16.635 1.00 79.50 104 ALA A N 1
ATOM 728 C CA . ALA A 1 104 ? -4.422 2.491 17.662 1.00 79.50 104 ALA A CA 1
ATOM 729 C C . ALA A 1 104 ? -4.958 3.808 17.064 1.00 79.50 104 ALA A C 1
ATOM 731 O O . ALA A 1 104 ? -4.204 4.530 16.403 1.00 79.50 104 ALA A O 1
ATOM 732 N N . GLU A 1 105 ? -6.216 4.147 17.371 1.00 67.56 105 GLU A N 1
ATOM 733 C CA . GLU A 1 105 ? -6.968 5.268 16.780 1.00 67.56 105 GLU A CA 1
ATOM 734 C C . GLU A 1 105 ? 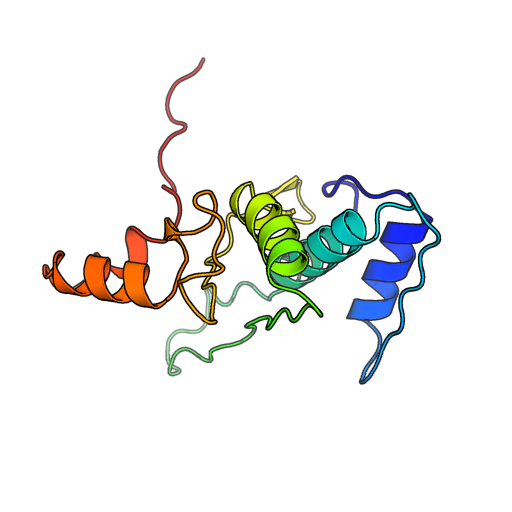-6.287 6.637 16.925 1.00 67.56 105 GLU A C 1
ATOM 736 O O . GLU A 1 105 ? -6.187 7.388 15.956 1.00 67.56 105 GLU A O 1
ATOM 741 N N . LEU A 1 106 ? -5.746 6.956 18.111 1.00 67.88 106 LEU A N 1
ATOM 742 C CA . LEU A 1 106 ? -5.160 8.273 18.436 1.00 67.88 106 LEU A CA 1
ATOM 743 C C . LEU A 1 106 ? -3.976 8.684 17.542 1.00 67.88 106 LEU A C 1
ATOM 745 O O . LEU A 1 106 ? -3.441 9.784 17.666 1.00 67.88 106 LEU A O 1
ATOM 749 N N . LYS A 1 107 ? -3.521 7.782 16.676 1.00 73.44 107 LYS A N 1
ATOM 750 C CA . LYS A 1 107 ? -2.374 7.959 15.792 1.00 73.44 107 LYS A CA 1
ATOM 751 C C . LYS A 1 107 ? -2.737 7.773 14.314 1.00 73.44 107 LYS A C 1
ATOM 753 O O . LYS A 1 107 ? -1.823 7.587 13.512 1.00 73.44 107 LYS A O 1
ATOM 758 N N . VAL A 1 108 ? -4.027 7.776 13.967 1.00 78.25 108 VAL A N 1
ATOM 759 C CA . VAL A 1 108 ? -4.526 7.654 12.588 1.00 78.25 108 VAL A CA 1
ATOM 760 C C . VAL A 1 108 ? -4.637 9.033 11.946 1.00 78.25 108 VAL A C 1
ATOM 762 O O . VAL A 1 108 ? -5.242 9.950 12.501 1.00 78.25 108 VAL A O 1
ATOM 765 N N . ASN A 1 109 ? -4.088 9.198 10.743 1.00 85.75 109 ASN A N 1
ATOM 766 C CA . ASN A 1 109 ? -4.315 10.406 9.957 1.00 85.75 109 ASN A CA 1
ATOM 767 C C . ASN A 1 109 ? -5.779 10.503 9.484 1.00 85.75 109 ASN A C 1
ATOM 769 O O . ASN A 1 109 ? -6.306 9.558 8.903 1.00 85.75 109 ASN A O 1
ATOM 773 N N . MET A 1 110 ? -6.410 11.675 9.628 1.00 88.50 110 MET A N 1
ATOM 774 C CA . MET A 1 110 ? -7.811 11.897 9.224 1.00 88.50 110 MET A CA 1
ATOM 775 C C . MET A 1 110 ? -8.129 11.462 7.785 1.00 88.50 110 MET A C 1
ATOM 777 O O . MET A 1 110 ? -9.227 10.988 7.522 1.00 88.50 110 MET A O 1
ATOM 781 N N . ALA A 1 111 ? -7.176 11.571 6.854 1.00 88.06 111 ALA A N 1
ATOM 782 C CA . ALA A 1 111 ? -7.391 11.193 5.456 1.00 88.06 111 ALA A CA 1
ATOM 783 C C . ALA A 1 111 ? -7.515 9.672 5.220 1.00 88.06 111 ALA A C 1
ATOM 785 O O . ALA A 1 111 ? -7.836 9.263 4.103 1.00 88.06 111 ALA A O 1
ATOM 786 N N . VAL A 1 112 ? -7.248 8.841 6.232 1.00 91.31 112 VAL A N 1
ATOM 787 C CA . VAL A 1 112 ? -7.456 7.381 6.205 1.00 91.31 112 VAL A CA 1
ATOM 788 C C . VAL A 1 112 ? -8.354 6.902 7.351 1.00 91.31 112 VAL A C 1
ATOM 790 O O . VAL A 1 112 ? -8.476 5.701 7.575 1.00 91.31 112 VAL A O 1
ATOM 793 N N . LYS A 1 113 ? -8.985 7.823 8.090 1.00 91.62 113 LYS A N 1
ATOM 794 C CA . LYS A 1 113 ? -9.833 7.479 9.237 1.00 91.62 113 LYS A CA 1
ATOM 795 C C . LYS A 1 113 ? -11.093 6.710 8.811 1.00 91.62 113 LYS A C 1
ATOM 797 O O . LYS A 1 113 ? -11.501 5.786 9.492 1.00 91.62 113 LYS A O 1
ATOM 802 N N . ASP A 1 114 ? -11.622 6.998 7.630 1.00 91.81 114 ASP A N 1
ATOM 803 C CA . ASP A 1 114 ? -12.752 6.300 6.998 1.00 91.81 114 ASP A CA 1
ATOM 804 C C . ASP A 1 114 ? -12.503 4.813 6.687 1.00 91.81 114 ASP A C 1
ATOM 806 O O . ASP A 1 114 ? -13.452 4.061 6.492 1.00 91.81 114 ASP A O 1
ATOM 810 N N . ILE A 1 115 ? -11.240 4.380 6.631 1.00 93.69 115 ILE A N 1
ATOM 811 C CA . ILE A 1 115 ? -10.877 2.965 6.459 1.00 93.69 115 ILE A CA 1
ATOM 812 C C . ILE A 1 115 ? -10.370 2.334 7.761 1.00 93.69 115 ILE A C 1
ATOM 814 O O . ILE A 1 115 ? -9.893 1.198 7.736 1.00 93.69 115 ILE A O 1
ATOM 818 N N . PHE A 1 116 ? -10.437 3.045 8.890 1.00 94.06 116 PHE A N 1
ATOM 819 C CA . PHE A 1 116 ? -10.088 2.499 10.197 1.00 94.06 116 PHE A CA 1
ATOM 820 C C . PHE A 1 116 ? -11.108 1.447 10.631 1.00 94.06 116 PHE A C 1
ATOM 822 O O . PHE A 1 116 ? -12.307 1.640 10.466 1.00 94.06 116 PHE A O 1
ATOM 829 N N . LEU A 1 117 ? -10.635 0.330 11.188 1.00 93.81 117 LEU A N 1
ATOM 830 C CA . LEU A 1 117 ? -11.489 -0.783 11.594 1.00 93.81 117 LEU A CA 1
ATOM 831 C C . LEU A 1 117 ? -12.666 -0.350 12.481 1.00 93.81 117 LEU A C 1
ATOM 833 O O . LEU A 1 117 ? -13.787 -0.767 12.203 1.00 93.81 117 LEU A O 1
ATOM 837 N N . ASP A 1 118 ? -12.432 0.483 13.495 1.00 90.50 118 ASP A N 1
ATOM 838 C CA . ASP A 1 118 ? -13.492 0.860 14.439 1.00 90.50 118 ASP A CA 1
ATOM 839 C C . ASP A 1 118 ? -14.552 1.745 13.763 1.00 90.50 118 ASP A C 1
ATOM 841 O O . ASP A 1 118 ? -15.746 1.479 13.888 1.00 90.50 118 ASP A O 1
ATOM 845 N N . GLU A 1 119 ? -14.123 2.704 12.936 1.00 90.94 119 GLU A N 1
ATOM 846 C CA . GLU A 1 119 ? -15.011 3.549 12.120 1.00 90.94 119 GLU A CA 1
ATOM 847 C C . GLU A 1 119 ? -15.831 2.714 11.126 1.00 90.94 119 GLU A C 1
ATOM 849 O O . GLU A 1 119 ? -17.032 2.924 10.948 1.00 90.94 119 GLU A O 1
ATOM 854 N N . LEU A 1 120 ? -15.208 1.703 10.510 1.00 91.62 120 LEU A N 1
ATOM 855 C CA . LEU A 1 120 ? -15.899 0.766 9.628 1.00 91.62 120 LEU A CA 1
ATOM 856 C C . LEU A 1 120 ? -16.954 -0.051 10.389 1.00 91.62 120 LEU A C 1
ATOM 858 O O . LEU A 1 120 ? -18.047 -0.265 9.870 1.00 91.62 120 LEU A O 1
ATOM 862 N N . VAL A 1 121 ? -16.656 -0.516 11.605 1.00 92.62 121 VAL A N 1
ATOM 863 C CA . VAL A 1 121 ? -17.601 -1.274 12.445 1.00 92.62 121 VAL A CA 1
ATOM 864 C C . VAL A 1 121 ? -18.778 -0.407 12.890 1.00 92.62 121 VAL A C 1
ATOM 866 O O . VAL A 1 121 ? -19.927 -0.858 12.828 1.00 92.62 121 VAL A O 1
ATOM 869 N N . GLU A 1 122 ? -18.524 0.835 13.293 1.00 89.50 122 GLU A N 1
ATOM 870 C CA . GLU A 1 122 ? -19.573 1.776 13.680 1.00 89.50 122 GLU A CA 1
ATOM 871 C C . GLU A 1 122 ? -20.493 2.099 12.493 1.00 89.50 122 GLU A C 1
ATOM 873 O O . GLU A 1 122 ? -21.715 1.947 12.591 1.00 89.50 122 GLU A O 1
ATOM 878 N N . ALA A 1 123 ? -19.913 2.408 11.330 1.00 88.00 123 ALA A N 1
ATOM 879 C CA . ALA A 1 123 ? -20.663 2.644 10.100 1.00 88.00 123 ALA A CA 1
ATOM 880 C C . ALA A 1 123 ? -21.490 1.420 9.664 1.00 88.00 123 ALA A C 1
ATOM 882 O O . ALA A 1 123 ? -22.596 1.568 9.138 1.00 88.00 123 ALA A O 1
ATOM 883 N N . MET A 1 124 ? -20.984 0.201 9.883 1.00 84.56 124 MET A N 1
ATOM 884 C CA . MET A 1 124 ? -21.724 -1.035 9.604 1.00 84.56 124 MET A CA 1
ATOM 885 C C . MET A 1 124 ? -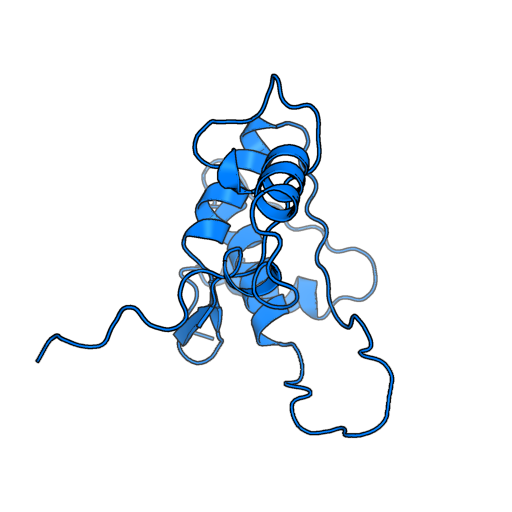22.880 -1.266 10.585 1.00 84.56 124 MET A C 1
ATOM 887 O O . MET A 1 124 ? -23.915 -1.795 10.184 1.00 84.56 124 MET A O 1
ATOM 891 N N . SER A 1 125 ? -22.734 -0.853 11.844 1.00 85.00 125 SER A N 1
ATOM 892 C CA . SER A 1 125 ? -23.765 -1.023 12.878 1.00 85.00 125 SER A CA 1
ATOM 893 C C . SER A 1 125 ? -24.952 -0.072 12.676 1.00 85.00 125 SER A C 1
ATOM 895 O O . SER A 1 125 ? -26.104 -0.463 12.872 1.00 85.00 125 SER A O 1
ATOM 897 N N . GLN A 1 126 ? -24.686 1.156 12.219 1.00 74.94 126 GLN A N 1
ATOM 898 C CA . GLN A 1 126 ? -25.711 2.174 11.952 1.00 74.94 126 GLN A CA 1
ATOM 899 C C . GLN A 1 126 ? -26.502 1.926 10.651 1.00 74.94 126 GLN A C 1
ATOM 901 O O . GLN A 1 126 ? -27.649 2.347 10.541 1.00 74.94 126 GLN A O 1
ATOM 906 N N . ASN A 1 127 ? -25.930 1.205 9.678 1.00 63.34 127 ASN A N 1
ATOM 907 C CA . ASN A 1 127 ? -26.539 0.934 8.365 1.00 63.34 127 ASN A CA 1
ATOM 908 C C . ASN A 1 127 ? -27.243 -0.432 8.283 1.00 63.34 127 ASN A C 1
ATOM 910 O O . ASN A 1 127 ? -27.121 -1.138 7.279 1.00 63.34 127 ASN A O 1
ATOM 914 N N . SER A 1 128 ? -27.966 -0.834 9.327 1.00 50.16 128 SER A N 1
ATOM 915 C CA . SER A 1 128 ? -28.656 -2.127 9.409 1.00 50.16 128 SER A CA 1
ATOM 916 C C . SER A 1 128 ? -29.894 -2.217 8.490 1.00 50.16 128 SER A C 1
ATOM 918 O O . SER A 1 128 ? -31.017 -2.400 8.940 1.00 50.16 128 SER A O 1
ATOM 920 N N . GLU A 1 129 ? -29.672 -2.181 7.172 1.00 48.66 129 GLU A N 1
ATOM 921 C CA . GLU A 1 129 ? -30.407 -3.025 6.227 1.00 48.66 129 GLU A CA 1
ATOM 922 C C . GLU A 1 129 ? -29.503 -4.207 5.823 1.00 48.66 129 GLU A C 1
ATOM 924 O O . GLU A 1 129 ? -28.373 -4.001 5.353 1.00 48.66 129 GLU A O 1
ATOM 929 N N . PRO A 1 130 ? -29.948 -5.462 6.010 1.00 37.94 130 PRO A N 1
ATOM 930 C CA . PRO A 1 130 ? -29.125 -6.638 5.749 1.00 37.94 130 PRO A CA 1
ATOM 931 C C . PRO A 1 130 ? -28.771 -6.736 4.254 1.00 37.94 130 PRO A C 1
ATOM 933 O O . PRO A 1 130 ? -29.629 -7.005 3.420 1.00 37.94 130 PRO A O 1
ATOM 936 N N . GLY A 1 131 ? -27.492 -6.527 3.908 1.00 43.78 131 GLY A N 1
ATOM 937 C CA . GLY A 1 131 ? -26.938 -6.811 2.571 1.00 43.78 131 GLY A CA 1
ATOM 938 C C . GLY A 1 131 ? -26.171 -5.677 1.876 1.00 43.78 131 GLY A C 1
ATOM 939 O O . GLY A 1 131 ? -25.376 -5.960 0.982 1.00 43.78 131 GLY A O 1
ATOM 940 N N . LYS A 1 132 ? -26.325 -4.410 2.292 1.00 43.09 132 LYS A N 1
ATOM 941 C CA . LYS A 1 132 ? -25.680 -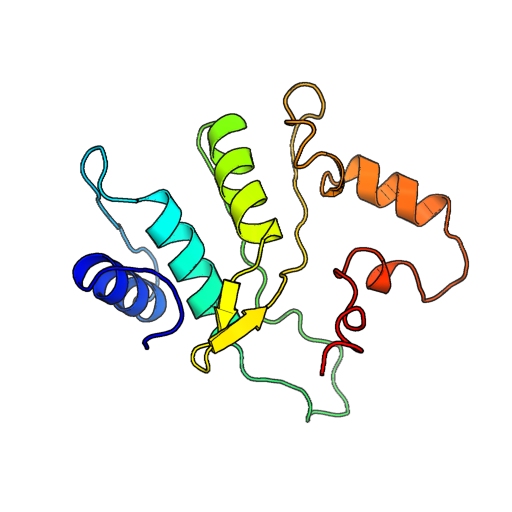3.250 1.625 1.00 43.09 132 LYS A CA 1
ATOM 942 C C . LYS A 1 132 ? -24.361 -2.780 2.246 1.00 43.09 132 LYS A C 1
ATOM 944 O O . LYS A 1 132 ? -23.561 -2.144 1.564 1.00 43.09 132 LYS A O 1
ATOM 949 N N . ALA A 1 133 ? -24.086 -3.122 3.504 1.00 41.56 133 ALA A N 1
ATOM 950 C CA . ALA A 1 133 ? -22.912 -2.624 4.233 1.00 41.56 133 ALA A CA 1
ATOM 951 C C . ALA A 1 133 ? -21.565 -3.040 3.602 1.00 41.56 133 ALA A C 1
ATOM 953 O O . ALA A 1 133 ? -20.567 -2.329 3.694 1.00 41.56 133 ALA A O 1
ATOM 954 N N . ALA A 1 134 ? -21.530 -4.164 2.878 1.00 42.56 134 ALA A N 1
ATOM 955 C CA . ALA A 1 134 ? -20.337 -4.578 2.149 1.00 42.56 134 ALA A CA 1
ATOM 956 C C . ALA A 1 134 ? -20.095 -3.770 0.858 1.00 42.56 134 ALA A C 1
ATOM 958 O O . ALA A 1 134 ? -18.979 -3.831 0.344 1.00 42.56 134 ALA A O 1
ATOM 959 N N . GLN A 1 135 ? -21.095 -3.047 0.339 1.00 43.62 135 GLN A N 1
ATOM 960 C CA . GLN A 1 135 ? -20.999 -2.246 -0.886 1.00 43.62 135 GLN A CA 1
ATOM 961 C C . GLN A 1 135 ? -20.610 -0.788 -0.624 1.00 43.62 135 GLN A C 1
ATOM 963 O O . GLN A 1 135 ? -20.002 -0.195 -1.500 1.00 43.62 135 GLN A O 1
ATOM 968 N N . SER A 1 136 ? -20.883 -0.211 0.553 1.00 44.16 136 SER A N 1
ATOM 969 C CA . SER A 1 136 ? -20.543 1.198 0.837 1.00 44.16 136 SER A CA 1
ATOM 970 C C . SER A 1 136 ? -19.050 1.440 1.099 1.00 44.16 136 SER A C 1
ATOM 972 O O . SER A 1 136 ? -18.554 2.535 0.859 1.00 44.16 136 SER A O 1
ATOM 974 N N . VAL A 1 137 ? -18.319 0.411 1.544 1.00 45.91 137 VAL A N 1
ATOM 975 C CA . VAL A 1 137 ? -16.850 0.451 1.722 1.00 45.91 137 VAL A CA 1
ATOM 976 C C . VAL A 1 137 ? -16.112 0.145 0.407 1.00 45.91 137 VAL A C 1
ATOM 978 O O . VAL A 1 137 ? -14.905 0.346 0.289 1.00 45.91 137 VAL A O 1
ATOM 981 N N . ALA A 1 138 ? -16.828 -0.354 -0.605 1.00 41.66 138 ALA A N 1
ATOM 982 C CA . ALA A 1 138 ? -16.336 -0.385 -1.970 1.00 41.66 138 ALA A CA 1
ATOM 983 C C . ALA A 1 138 ? -16.659 0.977 -2.590 1.00 41.66 138 ALA A C 1
ATOM 985 O O . ALA A 1 138 ? -17.826 1.340 -2.709 1.00 41.66 138 ALA A O 1
ATOM 986 N N . GLY A 1 139 ? -15.632 1.745 -2.959 1.00 35.03 139 GLY A N 1
ATOM 987 C CA . GLY A 1 139 ? -15.820 2.954 -3.754 1.00 35.03 139 GLY A CA 1
ATOM 988 C C . GLY A 1 139 ? -16.810 2.684 -4.887 1.00 35.03 139 GLY A C 1
ATOM 989 O O . GLY A 1 139 ? -16.731 1.646 -5.546 1.00 35.03 139 GLY A O 1
ATOM 990 N N . ALA A 1 140 ? -17.775 3.590 -5.034 1.00 34.19 140 ALA A N 1
ATOM 991 C CA . ALA A 1 140 ? -18.866 3.519 -5.989 1.00 34.19 140 ALA A CA 1
ATOM 992 C C . ALA A 1 140 ? -18.414 2.946 -7.342 1.00 34.19 140 ALA A C 1
ATOM 994 O O . ALA A 1 140 ? -17.767 3.627 -8.134 1.00 34.19 140 ALA A O 1
ATOM 995 N N . ALA A 1 141 ? -18.831 1.718 -7.646 1.00 36.97 141 ALA A N 1
ATOM 996 C CA . ALA A 1 141 ? -18.706 1.117 -8.973 1.00 36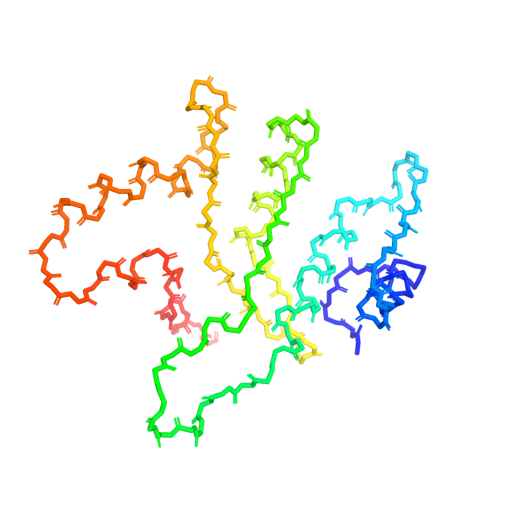.97 141 ALA A CA 1
ATOM 997 C C . ALA A 1 141 ? -19.690 1.744 -9.991 1.00 36.97 141 ALA A C 1
ATOM 999 O O . ALA A 1 141 ? -20.184 1.061 -10.881 1.00 36.97 141 ALA A O 1
ATOM 1000 N N . GLY A 1 142 ? -20.033 3.031 -9.855 1.00 33.91 142 GLY A N 1
ATOM 1001 C CA . GLY A 1 142 ? -21.164 3.620 -10.578 1.00 33.91 142 GLY A CA 1
ATOM 1002 C C . GLY A 1 142 ? -21.209 5.143 -10.670 1.00 33.91 142 GLY A C 1
ATOM 1003 O O . GLY A 1 142 ? -22.294 5.683 -10.836 1.00 33.91 142 GLY A O 1
ATOM 1004 N N . ALA A 1 143 ? -20.081 5.851 -10.575 1.00 31.72 143 ALA A N 1
ATOM 1005 C CA . ALA A 1 143 ? -20.063 7.312 -10.717 1.00 31.72 143 ALA A CA 1
ATOM 1006 C C . ALA A 1 143 ? -19.097 7.804 -11.807 1.00 31.72 143 ALA A C 1
ATOM 1008 O O . ALA A 1 143 ? -18.330 8.725 -11.569 1.00 31.72 143 ALA A O 1
ATOM 1009 N N . ILE A 1 144 ? -19.130 7.186 -12.995 1.00 38.91 144 ILE A N 1
ATOM 1010 C CA . ILE A 1 144 ? -18.809 7.854 -14.271 1.00 38.91 144 ILE A CA 1
ATOM 1011 C C . ILE A 1 144 ? -19.762 7.286 -15.336 1.00 38.91 144 ILE A C 1
ATOM 1013 O O . ILE A 1 144 ? -19.384 6.517 -16.215 1.00 38.91 144 ILE A O 1
ATOM 1017 N N . GLN A 1 145 ? -21.043 7.616 -15.207 1.00 41.53 145 GLN A N 1
ATOM 1018 C CA . GLN A 1 145 ? -21.870 7.882 -16.380 1.00 41.53 145 GLN A CA 1
ATOM 1019 C C . GLN A 1 145 ? -21.943 9.407 -16.483 1.00 41.53 145 GLN A C 1
ATOM 1021 O O . GLN A 1 145 ? -22.006 10.080 -15.459 1.00 41.53 145 GLN A O 1
ATOM 1026 N N . ASP A 1 146 ? -21.872 9.913 -17.708 1.00 35.25 146 ASP A N 1
ATOM 1027 C CA . ASP A 1 146 ? -21.829 11.328 -18.094 1.00 35.25 146 ASP A CA 1
ATOM 1028 C C . ASP A 1 146 ? -20.470 12.036 -17.991 1.00 35.25 146 ASP A C 1
ATOM 1030 O O . ASP A 1 146 ? -20.211 12.857 -17.117 1.00 35.25 146 ASP A O 1
ATOM 1034 N N . LEU A 1 147 ? -19.650 11.834 -19.026 1.00 32.81 147 LEU A N 1
ATOM 1035 C CA . LEU A 1 147 ? -19.342 12.965 -19.902 1.00 32.81 147 LEU A CA 1
ATOM 1036 C C . LEU A 1 147 ? -19.067 12.470 -21.329 1.00 32.81 147 LEU A C 1
ATOM 1038 O O . LEU A 1 147 ? -18.206 11.619 -21.552 1.00 32.81 147 LEU A O 1
ATOM 1042 N N . ARG A 1 148 ? -19.871 12.989 -22.261 1.00 36.84 148 ARG A N 1
ATOM 1043 C CA . ARG A 1 148 ? -19.589 13.012 -23.700 1.00 36.84 148 ARG A CA 1
ATOM 1044 C C . ARG A 1 148 ? -18.261 13.700 -23.991 1.00 36.84 148 ARG A C 1
ATOM 1046 O O . ARG A 1 148 ? -17.930 14.651 -23.249 1.00 36.84 148 ARG A O 1
#

Radius of gyration: 17.19 Å; chains: 1; bounding box: 49×38×42 Å

InterPro domains:
  IPR027417 P-loop containing nucleoside triphosphate hydrolase [G3DSA:3.40.50.300] (1-145)
  IPR027417 P-loop containing nucleoside triphosphate hydrolase [SSF52540] (6-94)
  IPR041677 DNA2/NAM7 helicase, helicase domain [PF13086] (6-141)
  IPR045055 DNA2/NAM7-like helicase [PTHR10887] (5-125)

Sequence (148 aa):
MGCQKVNEPQGRAIISALGTPGFSLIQGPPGTGKTGTVVGLIGAFIASRPNLEGCTGGPPSITGKISLCAPSNAAADEVAKRLKEGVRSAQGELIIPRLVWIGAELKVNMAVKDIFLDELVEAMSQNSEPGKAAQSVAGAAGAIQDLR

Organism: NCBI:txid200324

Foldseek 3Di:
DPQQPADPLLVVLLVCCVPDPDDDDDDDDPPRCVLSSVLQSVLAQVLPDDPPPDDPDDDPDPPDDDDDDDPAQVSVQVSQLVLCVAHAHPVNDGDRDQAADEDDLVRHDPSCNCRYPVVLVVQLVVPPPPPCSVVVSGPDPDPPDDDD

pLDDT: mean 78.19, std 21.15, range [31.72, 97.19]

Secondary structure (DSSP, 8-state):
--SS---HHHHHHHHHHHH-SS-------TTS-HHHHHHHHHHHHHHTS---TT-TTS------------SSHHHHHHHHHHHHT-EE-TTS-EE-----B-S-GGG--GGGGGGBHHHHHHHHHHT-STTTHHHHSS--TT------